Protein AF-A0A9X8GN08-F1 (afdb_monomer_lite)

Sequence (88 aa):
MTYYFSATGNGKYVAERIAGALGDEARSIQGCDGHLSRPDVIGFVTPIYAWGLPEIVKWFFSALVAEQPGYAFFVVTYGTNPGSRASR

Structure (mmCIF, N/CA/C/O backbone):
data_AF-A0A9X8GN08-F1
#
_entry.id   AF-A0A9X8GN08-F1
#
loop_
_atom_site.group_PDB
_atom_site.id
_atom_site.type_symbol
_atom_site.label_atom_id
_atom_site.label_alt_id
_atom_site.label_comp_id
_atom_site.label_asym_id
_atom_site.label_entity_id
_atom_site.label_seq_id
_atom_site.pdbx_PDB_ins_code
_atom_site.Cartn_x
_atom_site.Cartn_y
_atom_site.Cartn_z
_atom_site.occupancy
_atom_site.B_iso_or_equiv
_atom_site.auth_seq_id
_atom_site.auth_comp_id
_atom_site.auth_asym_id
_atom_site.auth_atom_id
_atom_site.pdbx_PDB_model_num
ATOM 1 N N . MET A 1 1 ? -10.386 0.125 5.422 1.00 88.75 1 MET A N 1
ATOM 2 C CA . MET A 1 1 ? -10.120 0.653 4.055 1.00 88.75 1 MET A CA 1
ATOM 3 C C . MET A 1 1 ? -8.765 0.165 3.555 1.00 88.75 1 MET A C 1
ATOM 5 O O . MET A 1 1 ? -7.794 0.249 4.303 1.00 88.75 1 MET A O 1
ATOM 9 N N . THR A 1 2 ? -8.669 -0.297 2.303 1.00 92.69 2 THR A N 1
ATOM 10 C CA . THR A 1 2 ? -7.396 -0.764 1.716 1.00 92.69 2 THR A CA 1
ATOM 11 C C . THR A 1 2 ? -6.921 0.171 0.604 1.00 92.69 2 THR A C 1
ATOM 13 O O . THR A 1 2 ? -7.606 0.362 -0.395 1.00 92.69 2 THR A O 1
ATOM 16 N N . TYR A 1 3 ? -5.726 0.731 0.746 1.00 93.38 3 TYR A N 1
ATOM 17 C CA . TYR A 1 3 ? -5.082 1.580 -0.250 1.00 93.38 3 TYR A CA 1
ATOM 18 C C . TYR A 1 3 ? -4.103 0.775 -1.093 1.00 93.38 3 TYR A C 1
ATOM 20 O O . TYR A 1 3 ? -3.442 -0.132 -0.586 1.00 93.38 3 TYR A O 1
ATOM 28 N N . TYR A 1 4 ? -3.977 1.090 -2.378 1.00 94.12 4 TYR A N 1
ATOM 29 C CA . TYR A 1 4 ? -3.055 0.362 -3.241 1.00 94.12 4 TYR A CA 1
ATOM 30 C C . TYR A 1 4 ? -2.358 1.218 -4.288 1.00 94.12 4 TYR A C 1
ATOM 32 O O . TYR A 1 4 ? -2.890 2.209 -4.778 1.00 94.12 4 TYR A O 1
ATOM 40 N N . PHE A 1 5 ? -1.177 0.764 -4.691 1.00 93.75 5 PHE A N 1
ATOM 41 C CA . PHE A 1 5 ? -0.548 1.159 -5.944 1.00 93.75 5 PHE A CA 1
ATOM 42 C C . PHE A 1 5 ? -0.447 -0.055 -6.862 1.00 93.7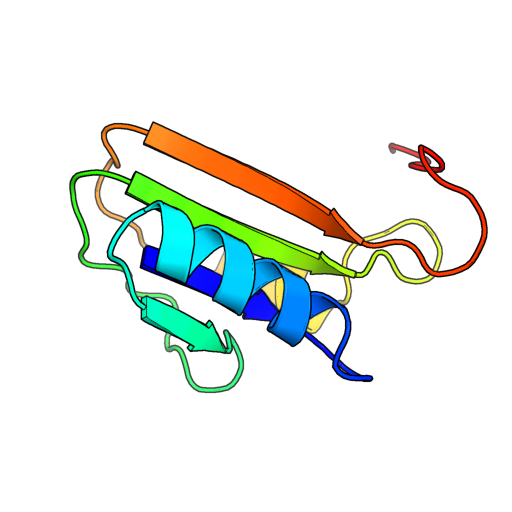5 5 PHE A C 1
ATOM 44 O O . PHE A 1 5 ? -0.103 -1.154 -6.422 1.00 93.75 5 PHE A O 1
ATOM 51 N N . SER A 1 6 ? -0.737 0.120 -8.151 1.00 90.94 6 SER A N 1
ATOM 52 C CA . SER A 1 6 ? -0.593 -0.958 -9.124 1.00 90.94 6 SER A CA 1
ATOM 53 C C . SER A 1 6 ? -0.278 -0.424 -10.512 1.00 90.94 6 SER A C 1
ATOM 55 O O . SER A 1 6 ? -1.067 0.336 -11.058 1.00 90.94 6 SER A O 1
ATOM 57 N N . ALA A 1 7 ? 0.838 -0.860 -11.106 1.00 86.00 7 ALA A N 1
ATOM 58 C CA . ALA A 1 7 ? 1.134 -0.528 -12.501 1.00 86.00 7 ALA A CA 1
ATOM 59 C C . ALA A 1 7 ? 0.451 -1.485 -13.491 1.00 86.00 7 ALA A C 1
ATOM 61 O O . ALA A 1 7 ? -0.033 -1.051 -14.527 1.00 86.00 7 ALA A O 1
ATOM 62 N N . THR A 1 8 ? 0.401 -2.786 -13.177 1.00 87.00 8 THR A N 1
ATOM 63 C CA . THR A 1 8 ? -0.093 -3.841 -14.089 1.00 87.00 8 THR A CA 1
ATOM 64 C C . THR A 1 8 ? -1.347 -4.566 -13.591 1.00 87.00 8 THR A C 1
ATOM 66 O O . THR A 1 8 ? -1.768 -5.547 -14.191 1.00 87.00 8 THR A O 1
ATOM 69 N N . GLY A 1 9 ? -1.952 -4.119 -12.486 1.00 88.75 9 GLY A N 1
ATOM 70 C CA . GLY A 1 9 ? -3.221 -4.650 -11.969 1.00 88.75 9 GLY A CA 1
ATOM 71 C C . GLY A 1 9 ? -3.107 -5.679 -10.838 1.00 88.75 9 GLY A C 1
ATOM 72 O O . GLY A 1 9 ? -4.068 -5.850 -10.094 1.00 88.75 9 GLY A O 1
ATOM 73 N N . ASN A 1 10 ? -1.943 -6.301 -10.613 1.00 89.44 10 ASN A N 1
ATOM 74 C CA . ASN A 1 10 ? -1.777 -7.310 -9.549 1.00 89.44 10 ASN A CA 1
ATOM 75 C C . ASN A 1 10 ? -2.079 -6.755 -8.145 1.00 89.44 10 ASN A C 1
ATOM 77 O O . ASN A 1 10 ? -2.830 -7.347 -7.374 1.00 89.44 10 ASN A O 1
ATOM 81 N N . GLY A 1 11 ? -1.510 -5.590 -7.822 1.00 90.75 11 GLY A N 1
ATOM 82 C CA . GLY A 1 11 ? -1.756 -4.903 -6.549 1.00 90.75 11 GLY A CA 1
ATOM 83 C C . GLY A 1 11 ? -3.220 -4.492 -6.370 1.00 90.75 11 GLY A C 1
ATOM 84 O O . GLY A 1 11 ? -3.759 -4.640 -5.277 1.00 90.75 11 GLY A O 1
ATOM 85 N N . LYS A 1 12 ? -3.882 -4.059 -7.455 1.00 94.19 12 LYS A N 1
ATOM 86 C CA . LYS A 1 12 ? -5.316 -3.742 -7.453 1.00 94.19 12 LYS A CA 1
ATOM 87 C C . LYS A 1 12 ? -6.149 -4.980 -7.120 1.00 94.19 12 LYS A C 1
ATOM 89 O O . LYS A 1 12 ? -6.953 -4.931 -6.198 1.00 94.19 12 LYS A O 1
ATOM 94 N N . TYR A 1 13 ? -5.888 -6.094 -7.804 1.00 94.19 13 TYR A N 1
ATOM 95 C CA . TYR A 1 13 ? -6.581 -7.358 -7.564 1.00 94.19 13 TYR A CA 1
ATOM 96 C C . TYR A 1 13 ? -6.454 -7.809 -6.103 1.00 94.19 13 TYR A C 1
ATOM 98 O O . TYR A 1 13 ? -7.450 -8.112 -5.452 1.00 94.19 13 TYR A O 1
ATOM 106 N N . VAL A 1 14 ? -5.238 -7.798 -5.547 1.00 94.81 14 VAL A N 1
ATOM 107 C CA . VAL A 1 14 ? -5.010 -8.166 -4.139 1.00 94.81 14 VAL A CA 1
ATOM 108 C C . VAL A 1 14 ? -5.771 -7.237 -3.188 1.00 94.81 14 VAL A C 1
ATOM 110 O O . VAL A 1 14 ? -6.422 -7.717 -2.260 1.00 94.81 14 VAL A O 1
ATOM 113 N N . ALA A 1 15 ? -5.734 -5.925 -3.428 1.00 95.06 15 ALA A N 1
ATOM 114 C CA . ALA A 1 15 ? -6.427 -4.948 -2.595 1.00 95.06 15 ALA A CA 1
ATOM 115 C C . ALA A 1 15 ? -7.948 -5.129 -2.608 1.00 95.06 15 ALA A C 1
ATOM 117 O O . ALA A 1 15 ? -8.567 -5.100 -1.548 1.00 95.06 15 ALA A O 1
ATOM 118 N N . GLU A 1 16 ? -8.546 -5.373 -3.775 1.00 95.75 16 GLU A N 1
ATOM 119 C CA . GLU A 1 16 ? -9.986 -5.626 -3.916 1.00 95.75 16 GLU A CA 1
ATOM 120 C C . GLU A 1 16 ? -10.415 -6.905 -3.187 1.00 95.75 16 GLU A C 1
ATOM 122 O O . GLU A 1 16 ? -11.461 -6.933 -2.540 1.00 95.75 16 GLU A O 1
ATOM 127 N N . ARG A 1 17 ? -9.589 -7.958 -3.224 1.00 96.69 17 ARG A N 1
ATOM 128 C CA . ARG A 1 17 ? -9.862 -9.211 -2.502 1.00 96.69 17 ARG A CA 1
ATOM 129 C C . ARG A 1 17 ? -9.814 -9.023 -0.986 1.00 96.69 17 ARG A C 1
ATOM 131 O O . ARG A 1 17 ? -10.688 -9.545 -0.297 1.00 96.69 17 ARG A O 1
ATOM 138 N N . ILE A 1 18 ? -8.823 -8.287 -0.480 1.00 94.44 18 ILE A N 1
ATOM 139 C CA . ILE A 1 18 ? -8.694 -7.990 0.954 1.00 94.44 18 ILE A CA 1
ATOM 140 C C . ILE A 1 18 ? -9.839 -7.089 1.413 1.00 94.44 18 ILE A C 1
ATOM 142 O O . ILE A 1 18 ? -10.507 -7.409 2.390 1.00 94.44 18 ILE A O 1
ATOM 146 N N . ALA A 1 19 ? -10.105 -6.004 0.685 1.00 93.31 19 ALA A N 1
ATOM 147 C CA . ALA A 1 19 ? -11.196 -5.090 0.990 1.00 93.31 19 ALA A CA 1
ATOM 148 C C . ALA A 1 19 ? -12.545 -5.825 1.017 1.00 93.31 19 ALA A C 1
ATOM 150 O O . ALA A 1 19 ? -13.269 -5.728 2.001 1.00 93.31 19 ALA A O 1
ATOM 151 N N . GLY A 1 20 ? -12.827 -6.671 0.021 1.00 94.88 20 GLY A N 1
ATOM 152 C CA . GLY A 1 20 ? -14.043 -7.487 0.000 1.00 94.88 20 GLY A CA 1
ATOM 153 C C . GLY A 1 20 ? -14.161 -8.460 1.180 1.00 94.88 20 GLY A C 1
ATOM 154 O O . GLY A 1 20 ? -15.259 -8.664 1.685 1.00 94.88 20 GLY A O 1
ATOM 155 N N . ALA A 1 21 ? -13.050 -9.032 1.657 1.00 94.31 21 ALA A N 1
ATOM 156 C CA . ALA A 1 21 ? -13.049 -9.895 2.843 1.00 94.31 21 ALA A CA 1
ATOM 157 C C . ALA A 1 21 ? -13.261 -9.118 4.156 1.00 94.31 21 ALA A C 1
ATOM 159 O O . ALA A 1 21 ? -13.805 -9.671 5.108 1.00 94.31 21 ALA A O 1
ATOM 160 N N . LEU A 1 22 ? -12.844 -7.851 4.202 1.00 90.69 22 LEU A N 1
ATOM 161 C CA . LEU A 1 22 ? -13.008 -6.957 5.352 1.00 90.69 22 LEU A CA 1
ATOM 162 C C . LEU A 1 22 ? -14.331 -6.167 5.325 1.00 90.69 22 LEU A C 1
ATOM 164 O O . LEU A 1 22 ? -14.608 -5.431 6.265 1.00 90.69 22 LEU A O 1
ATOM 168 N N . GLY A 1 23 ? -15.146 -6.303 4.271 1.00 90.69 23 GLY A N 1
ATOM 169 C CA . GLY A 1 23 ? -16.350 -5.480 4.086 1.00 90.69 23 GLY A CA 1
ATOM 170 C C . GLY A 1 23 ? -16.036 -4.007 3.795 1.00 90.69 23 GLY A C 1
ATOM 171 O O . GLY A 1 23 ? -16.821 -3.123 4.121 1.00 90.69 23 GLY A O 1
ATOM 172 N N . ASP A 1 24 ? -14.873 -3.749 3.205 1.00 89.81 24 ASP A N 1
ATOM 173 C CA . ASP A 1 24 ? -14.282 -2.437 2.968 1.00 89.81 24 ASP A CA 1
ATOM 174 C C . ASP A 1 24 ? -14.162 -2.117 1.468 1.00 89.81 24 ASP A C 1
ATOM 176 O O . ASP A 1 24 ? -14.366 -2.960 0.594 1.00 89.81 24 ASP A O 1
ATOM 180 N N . GLU A 1 25 ? -13.742 -0.887 1.165 1.00 90.69 25 GLU A N 1
ATOM 181 C CA . GLU A 1 25 ? -13.374 -0.462 -0.187 1.00 90.69 25 GLU A CA 1
ATOM 182 C C . GLU A 1 25 ? -11.856 -0.524 -0.428 1.00 90.69 25 GLU A C 1
ATOM 184 O O . GLU A 1 25 ? -11.037 -0.349 0.486 1.00 90.69 25 GLU A O 1
ATOM 189 N N . ALA A 1 26 ? -11.488 -0.739 -1.694 1.00 92.81 26 ALA A N 1
ATOM 190 C CA . ALA A 1 26 ? -10.125 -0.600 -2.187 1.00 92.81 26 ALA A CA 1
ATOM 191 C C . ALA A 1 26 ? -9.973 0.726 -2.949 1.00 92.81 26 ALA A C 1
ATOM 193 O O . ALA A 1 26 ? -10.735 1.000 -3.877 1.00 92.81 26 ALA A O 1
ATOM 194 N N . ARG A 1 27 ? -8.970 1.539 -2.604 1.00 92.25 27 ARG A N 1
ATOM 195 C CA . ARG A 1 27 ? -8.702 2.833 -3.255 1.00 92.25 27 ARG A CA 1
ATOM 196 C C . ARG A 1 27 ? -7.271 2.924 -3.762 1.00 92.25 27 ARG A C 1
ATOM 198 O O . ARG A 1 27 ? -6.333 2.545 -3.068 1.00 92.25 27 ARG A O 1
ATOM 205 N N . SER A 1 28 ? -7.100 3.451 -4.971 1.00 93.00 28 SER A N 1
ATOM 206 C CA . SER A 1 28 ? -5.762 3.751 -5.479 1.00 93.00 28 SER A CA 1
ATOM 207 C C . SER A 1 28 ? -5.156 4.910 -4.690 1.00 93.00 28 SER A C 1
ATOM 209 O O . SER A 1 28 ? -5.847 5.886 -4.402 1.00 93.00 28 SER A O 1
ATOM 211 N N . ILE A 1 29 ? -3.862 4.835 -4.380 1.00 92.12 29 ILE A N 1
ATOM 212 C CA . ILE A 1 29 ? -3.119 5.985 -3.845 1.00 92.12 29 ILE A CA 1
ATOM 213 C C . ILE A 1 29 ? -2.954 7.083 -4.905 1.00 92.12 29 ILE A C 1
ATOM 215 O O . ILE A 1 29 ? -2.726 8.242 -4.571 1.00 92.12 29 ILE A O 1
ATOM 219 N N . GLN A 1 30 ? -3.076 6.733 -6.192 1.00 87.69 30 GLN A N 1
ATOM 220 C CA . GLN A 1 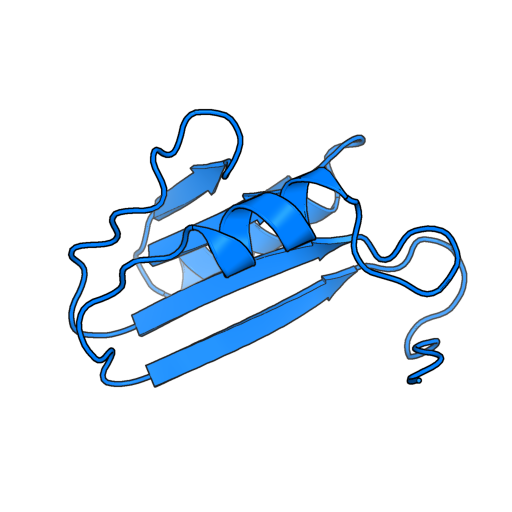30 ? -3.055 7.698 -7.289 1.00 87.69 30 GLN A CA 1
ATOM 221 C C . GLN A 1 30 ? -4.368 8.488 -7.252 1.00 87.69 30 GLN A C 1
ATOM 223 O O . GLN A 1 30 ? -5.410 7.971 -7.647 1.00 87.69 30 GLN A O 1
ATOM 228 N N . GLY A 1 31 ? -4.310 9.720 -6.745 1.00 80.31 31 GLY A N 1
ATOM 229 C CA . GLY A 1 31 ? -5.484 10.573 -6.518 1.00 80.31 31 GLY A CA 1
ATOM 230 C C . GLY A 1 31 ? -5.882 10.726 -5.048 1.00 80.31 31 GLY A C 1
ATOM 231 O O . GLY A 1 31 ? -6.903 11.344 -4.767 1.00 8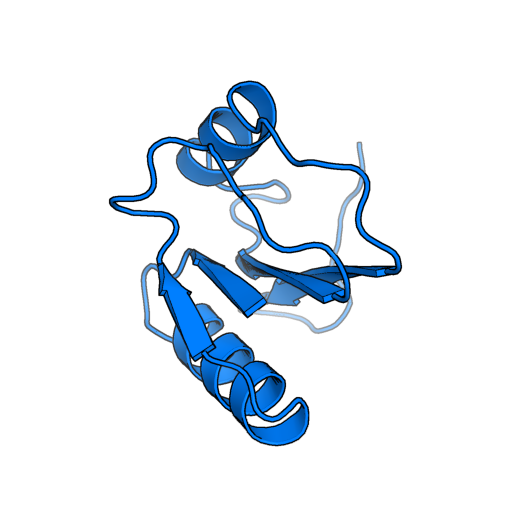0.31 31 GLY A O 1
ATOM 232 N N . CYS A 1 32 ? -5.091 10.188 -4.118 1.00 83.38 32 CYS A N 1
ATOM 233 C CA . CYS A 1 32 ? -5.251 10.436 -2.692 1.00 83.38 32 CYS A CA 1
ATOM 234 C C . CYS A 1 32 ? -4.273 11.537 -2.247 1.00 83.38 32 CYS A C 1
ATOM 236 O O . CYS A 1 32 ? -3.105 11.520 -2.629 1.00 83.38 32 CYS A O 1
ATOM 238 N N . ASP A 1 33 ? -4.748 12.489 -1.449 1.00 80.88 33 ASP A N 1
ATOM 239 C CA . ASP A 1 33 ? -3.985 13.633 -0.926 1.00 80.88 33 ASP A CA 1
ATOM 240 C C . ASP A 1 33 ? -3.205 13.307 0.364 1.00 80.88 33 ASP A C 1
ATOM 242 O O . ASP A 1 33 ? -2.684 14.201 1.030 1.00 80.88 33 ASP A O 1
ATOM 246 N N . GLY A 1 34 ? -3.134 12.023 0.729 1.00 76.94 34 GLY A N 1
ATOM 247 C CA . GLY A 1 34 ? -2.421 11.541 1.909 1.00 76.94 34 GLY A CA 1
ATOM 248 C C . GLY A 1 34 ? -3.189 11.691 3.222 1.00 76.94 34 GLY A C 1
ATOM 249 O O . GLY A 1 34 ? -2.681 11.233 4.241 1.00 76.94 34 GLY A O 1
ATOM 250 N N . HIS A 1 35 ? -4.399 12.259 3.225 1.00 81.81 35 HIS A N 1
ATOM 251 C CA . HIS A 1 35 ? -5.212 12.397 4.434 1.00 81.81 35 HIS A CA 1
ATOM 252 C C . HIS A 1 35 ? -6.188 11.228 4.566 1.00 81.81 35 HIS A C 1
ATOM 254 O O . HIS A 1 35 ? -7.133 11.083 3.789 1.00 81.81 35 HIS A O 1
ATOM 260 N N . LEU A 1 36 ? -5.955 10.366 5.558 1.00 81.81 36 LEU A N 1
ATOM 261 C CA . LEU A 1 36 ? -6.740 9.149 5.759 1.00 81.81 36 LEU A CA 1
ATOM 262 C C . LEU A 1 36 ? -7.515 9.221 7.082 1.00 81.81 36 LEU A C 1
ATOM 264 O O . LEU A 1 36 ? -6.949 9.054 8.158 1.00 81.81 36 LEU A O 1
ATOM 268 N N . SER A 1 37 ? -8.829 9.437 6.991 1.00 66.00 37 SER A N 1
ATOM 269 C CA . SER A 1 37 ? -9.728 9.693 8.135 1.00 66.00 37 SER A CA 1
ATOM 270 C C . SER A 1 37 ? -10.480 8.443 8.637 1.00 66.00 37 SER A C 1
ATOM 272 O O . SER A 1 37 ? -11.660 8.521 8.971 1.00 66.00 37 SER A O 1
ATOM 274 N N . ARG A 1 38 ? -9.873 7.247 8.601 1.00 68.38 38 ARG A N 1
ATOM 275 C CA . ARG A 1 38 ? -10.561 5.982 8.960 1.00 68.38 38 ARG A CA 1
ATOM 276 C C . ARG A 1 38 ? -9.990 5.393 10.265 1.00 68.38 38 ARG A C 1
ATOM 278 O O . ARG A 1 38 ? -8.794 5.108 10.263 1.00 68.38 38 ARG A O 1
ATOM 285 N N . PRO A 1 39 ? -10.802 5.126 11.313 1.00 63.38 39 PRO A N 1
ATOM 286 C CA . PRO A 1 39 ? -10.262 4.789 12.638 1.00 63.38 39 PRO A CA 1
ATOM 287 C C . PRO A 1 39 ? -9.920 3.306 12.861 1.00 63.38 39 PRO A C 1
ATOM 289 O O . PRO A 1 39 ? -9.050 3.002 13.670 1.00 63.38 39 PRO A O 1
ATOM 292 N N . ASP A 1 40 ? -10.571 2.363 12.172 1.00 78.62 40 ASP A N 1
ATOM 293 C CA . ASP A 1 40 ? -10.553 0.969 12.652 1.00 78.62 40 ASP A CA 1
ATOM 294 C C . ASP A 1 40 ? -9.422 0.133 12.034 1.00 78.62 40 ASP A C 1
ATOM 296 O O . ASP A 1 40 ? -8.547 -0.371 12.740 1.00 78.62 40 ASP A O 1
ATOM 300 N N . VAL A 1 41 ? -9.417 -0.004 10.702 1.00 86.88 41 VAL A N 1
ATOM 301 C CA . VAL A 1 41 ? -8.446 -0.828 9.966 1.00 86.88 41 VAL A CA 1
ATOM 302 C C . VAL A 1 41 ? -7.963 -0.118 8.704 1.00 86.88 41 VAL A C 1
ATOM 304 O O . VAL A 1 41 ? -8.761 0.265 7.835 1.00 86.88 41 VAL A O 1
ATOM 307 N N . ILE A 1 42 ? -6.640 -0.009 8.566 1.00 90.31 42 ILE A N 1
ATOM 308 C CA . ILE A 1 42 ? -5.985 0.551 7.385 1.00 90.31 42 ILE A CA 1
ATOM 309 C C . ILE A 1 42 ? -5.026 -0.446 6.735 1.00 90.31 42 ILE A C 1
ATOM 311 O O . ILE A 1 42 ? -4.162 -1.039 7.376 1.00 90.31 42 ILE A O 1
ATOM 315 N N . GLY A 1 43 ? -5.193 -0.644 5.433 1.00 92.12 43 GLY A N 1
ATOM 316 C CA . GLY A 1 43 ? -4.374 -1.553 4.643 1.00 92.12 43 GLY A CA 1
ATOM 317 C C . GLY A 1 43 ? -3.625 -0.835 3.543 1.00 92.12 43 GLY A C 1
ATOM 318 O O . GLY A 1 43 ? -4.177 0.071 2.927 1.00 92.12 43 GLY A O 1
ATOM 319 N N . PHE A 1 44 ? -2.417 -1.287 3.228 1.00 93.56 44 PHE A N 1
ATOM 320 C CA . PHE A 1 44 ? -1.678 -0.823 2.057 1.00 93.56 44 PHE A CA 1
ATOM 321 C C . PHE A 1 44 ? -1.169 -2.006 1.234 1.00 93.56 44 PHE A C 1
ATOM 323 O O . PHE A 1 44 ? -0.585 -2.942 1.781 1.00 93.56 44 PHE A O 1
ATOM 330 N N . VAL A 1 45 ? -1.351 -1.947 -0.085 1.00 94.75 45 VAL A N 1
ATOM 331 C CA . VAL A 1 45 ? -0.891 -2.960 -1.043 1.00 94.75 45 VAL A CA 1
ATOM 332 C C . VAL A 1 45 ? -0.017 -2.309 -2.106 1.00 94.75 45 VAL A C 1
ATOM 334 O O . VAL A 1 45 ? -0.444 -1.390 -2.802 1.00 94.75 45 VAL A O 1
ATOM 337 N N . THR A 1 46 ? 1.214 -2.782 -2.273 1.00 92.88 46 THR A N 1
ATOM 338 C CA . THR A 1 46 ? 2.139 -2.187 -3.247 1.00 92.88 46 THR A CA 1
ATOM 339 C C . THR A 1 46 ? 3.067 -3.217 -3.888 1.00 92.88 46 THR A C 1
ATOM 341 O O . THR A 1 46 ? 3.474 -4.177 -3.230 1.00 92.88 46 THR A O 1
ATOM 344 N N . PRO A 1 47 ? 3.432 -3.068 -5.172 1.00 89.06 47 PRO A N 1
ATOM 345 C CA . PRO A 1 47 ? 4.509 -3.852 -5.743 1.00 89.06 47 PRO A CA 1
ATOM 346 C C . PRO A 1 47 ? 5.856 -3.498 -5.109 1.00 89.06 47 PRO A C 1
ATOM 348 O O . PRO A 1 47 ? 6.082 -2.375 -4.665 1.00 89.06 47 PRO A O 1
ATOM 351 N N . ILE A 1 48 ? 6.783 -4.452 -5.134 1.00 84.94 48 ILE A N 1
ATOM 352 C CA . ILE A 1 48 ? 8.211 -4.160 -5.000 1.00 84.94 48 ILE A CA 1
ATOM 353 C C . ILE A 1 48 ? 8.807 -4.018 -6.396 1.00 84.94 48 ILE A C 1
ATOM 355 O O . ILE A 1 48 ? 8.694 -4.931 -7.217 1.00 84.94 48 ILE A O 1
ATOM 359 N N . TYR A 1 49 ? 9.480 -2.895 -6.640 1.00 76.81 49 TYR A N 1
ATOM 360 C CA . TYR A 1 49 ? 10.259 -2.636 -7.848 1.00 76.81 49 TYR A CA 1
ATOM 361 C C . TYR A 1 49 ? 11.717 -2.420 -7.493 1.00 76.81 49 TYR A C 1
ATOM 363 O O . TYR A 1 49 ? 12.024 -1.678 -6.567 1.00 76.81 49 TYR A O 1
ATOM 371 N N . ALA A 1 50 ? 12.610 -3.082 -8.235 1.00 76.19 50 ALA A N 1
ATOM 372 C CA . ALA A 1 50 ? 14.055 -2.986 -8.032 1.00 76.19 50 ALA A CA 1
ATOM 373 C C . ALA A 1 50 ? 14.457 -3.099 -6.545 1.00 76.19 50 ALA A C 1
ATOM 375 O O . ALA A 1 50 ? 15.238 -2.297 -6.045 1.00 76.19 50 ALA A O 1
ATOM 376 N N . TRP A 1 51 ? 13.889 -4.087 -5.838 1.00 76.25 51 TRP A N 1
ATOM 377 C CA . TRP A 1 51 ? 14.140 -4.356 -4.412 1.00 76.25 51 TRP A CA 1
ATOM 378 C C . TRP A 1 51 ? 13.640 -3.295 -3.423 1.00 76.25 51 TRP A C 1
ATOM 380 O O . TRP A 1 51 ? 13.907 -3.402 -2.232 1.00 76.25 51 TRP A O 1
ATOM 390 N N . GLY A 1 52 ? 12.873 -2.307 -3.878 1.00 83.50 52 GLY A N 1
ATOM 391 C CA . GLY A 1 52 ? 12.322 -1.259 -3.031 1.00 83.50 52 GLY A CA 1
ATOM 392 C C . GLY A 1 52 ? 10.861 -0.948 -3.326 1.00 83.50 52 GLY A C 1
ATOM 393 O O . GLY A 1 52 ? 10.212 -1.553 -4.183 1.00 83.50 52 GLY A O 1
ATOM 394 N N . LEU A 1 53 ? 10.339 0.027 -2.586 1.00 87.62 53 LEU A N 1
ATOM 395 C CA . LEU A 1 53 ? 9.051 0.624 -2.908 1.00 87.62 53 LEU A CA 1
ATOM 396 C C . LEU A 1 53 ? 9.184 1.500 -4.161 1.00 87.62 53 LEU A C 1
ATOM 398 O O . LEU A 1 53 ? 10.195 2.191 -4.309 1.00 87.62 53 LEU A O 1
ATOM 402 N N . PRO A 1 54 ? 8.168 1.521 -5.037 1.00 88.81 54 PRO A N 1
ATOM 403 C CA . PRO A 1 54 ? 8.066 2.521 -6.089 1.00 88.81 54 PRO A CA 1
ATOM 404 C C . PRO A 1 54 ? 8.144 3.927 -5.488 1.00 88.81 54 PRO A C 1
ATOM 406 O O . PRO A 1 54 ? 7.570 4.168 -4.426 1.00 88.81 54 PRO A O 1
ATOM 409 N N . GLU A 1 55 ? 8.800 4.864 -6.175 1.00 89.75 55 GLU A N 1
ATOM 410 C CA . GLU A 1 55 ? 8.961 6.236 -5.670 1.00 89.75 55 GLU A CA 1
ATOM 411 C C . GLU A 1 55 ? 7.620 6.859 -5.276 1.00 89.75 55 GLU A C 1
ATOM 413 O O . GLU A 1 55 ? 7.482 7.329 -4.155 1.00 89.75 55 GLU A O 1
ATOM 418 N N . ILE A 1 56 ? 6.590 6.760 -6.123 1.00 89.44 56 ILE A N 1
ATOM 419 C CA . ILE A 1 56 ? 5.239 7.270 -5.824 1.00 89.44 56 ILE A CA 1
ATOM 420 C C . ILE A 1 56 ? 4.678 6.778 -4.480 1.00 89.44 56 ILE A C 1
ATOM 422 O O . ILE A 1 56 ? 3.995 7.519 -3.781 1.00 89.44 56 ILE A O 1
ATOM 426 N N . VAL A 1 57 ? 5.002 5.546 -4.089 1.00 91.19 57 VAL A N 1
ATOM 427 C CA . VAL A 1 57 ? 4.562 4.957 -2.822 1.00 91.19 57 VAL A CA 1
ATOM 428 C C . VAL A 1 57 ? 5.369 5.525 -1.658 1.00 91.19 57 VAL A C 1
ATOM 430 O O . VAL A 1 57 ? 4.798 5.801 -0.608 1.00 91.19 57 VAL A O 1
ATOM 433 N N . LYS A 1 58 ? 6.678 5.746 -1.837 1.00 90.94 58 LYS A N 1
ATOM 434 C CA . LYS A 1 58 ? 7.512 6.423 -0.832 1.00 90.94 58 LYS A CA 1
ATOM 435 C C . LYS A 1 58 ? 7.021 7.848 -0.583 1.00 90.94 58 LYS A C 1
ATOM 437 O O . LYS A 1 58 ? 6.802 8.205 0.567 1.00 90.94 58 LYS A O 1
ATOM 442 N N . TRP A 1 59 ? 6.780 8.612 -1.651 1.00 90.06 59 TRP A N 1
ATOM 443 C CA . TRP A 1 59 ? 6.233 9.970 -1.575 1.00 90.06 59 TRP A CA 1
ATOM 444 C C . TRP A 1 59 ? 4.895 10.000 -0.841 1.00 90.06 59 TRP A C 1
ATOM 446 O O . TRP A 1 59 ? 4.700 10.827 0.045 1.00 90.06 59 TRP A O 1
ATOM 456 N N . PHE A 1 60 ? 4.006 9.058 -1.160 1.00 90.94 60 PHE A N 1
ATOM 457 C CA . PHE A 1 60 ? 2.729 8.924 -0.471 1.00 90.94 60 PHE A CA 1
ATOM 458 C C . PHE A 1 60 ? 2.910 8.675 1.032 1.00 90.94 60 PHE A C 1
ATOM 460 O O . PHE A 1 60 ? 2.288 9.361 1.833 1.00 90.94 60 PHE A O 1
ATOM 467 N N . PHE A 1 61 ? 3.795 7.753 1.431 1.00 89.12 61 PHE A N 1
ATOM 468 C CA . PHE A 1 61 ? 4.068 7.501 2.850 1.00 89.12 61 PHE A CA 1
ATOM 469 C C . PHE A 1 61 ? 4.709 8.691 3.566 1.00 89.12 61 PHE A C 1
ATOM 471 O O . PHE A 1 61 ? 4.412 8.915 4.734 1.00 89.12 61 PHE A O 1
ATOM 478 N N . SER A 1 62 ? 5.557 9.470 2.892 1.00 88.69 62 SER A N 1
ATOM 479 C CA . SER A 1 62 ? 6.142 10.687 3.469 1.00 88.69 62 SER A CA 1
ATOM 480 C C . SER A 1 62 ? 5.118 11.805 3.684 1.00 88.69 62 SER A C 1
ATOM 482 O O . SER A 1 62 ? 5.291 12.605 4.598 1.00 88.69 62 SER A O 1
ATOM 484 N N . ALA A 1 63 ? 4.068 11.865 2.862 1.00 87.31 63 ALA A N 1
ATOM 485 C CA . ALA A 1 63 ? 2.975 12.833 2.981 1.00 87.31 63 ALA A CA 1
ATOM 486 C C . ALA A 1 63 ? 1.781 12.309 3.803 1.00 87.31 63 ALA A C 1
ATOM 488 O O . ALA A 1 63 ? 0.789 13.016 3.965 1.00 87.31 63 ALA A O 1
ATOM 489 N N . LEU A 1 64 ? 1.853 11.065 4.282 1.00 87.31 64 LEU A N 1
ATOM 490 C CA . LEU A 1 64 ? 0.738 10.378 4.914 1.00 87.31 64 LEU A CA 1
ATOM 491 C C . LEU A 1 64 ? 0.400 11.005 6.267 1.00 87.31 64 LEU A C 1
ATOM 493 O O . LEU A 1 64 ? 1.187 10.942 7.211 1.00 87.31 64 LEU A O 1
ATOM 497 N N . VAL A 1 65 ? -0.818 11.523 6.376 1.00 84.94 65 VAL A N 1
ATOM 498 C CA . VAL A 1 65 ? -1.428 11.953 7.629 1.00 84.94 65 VAL A CA 1
ATOM 499 C C . VAL A 1 65 ? -2.601 11.021 7.901 1.00 84.94 65 VAL A C 1
ATOM 501 O O . VAL A 1 65 ? -3.642 11.082 7.246 1.00 84.94 65 VAL A O 1
ATOM 504 N N . ALA A 1 66 ? -2.412 10.120 8.860 1.00 78.50 66 ALA A N 1
ATOM 505 C CA . ALA A 1 66 ? -3.440 9.193 9.304 1.00 78.50 66 ALA A CA 1
ATOM 506 C C . ALA A 1 66 ? -3.719 9.414 10.791 1.00 78.50 66 ALA A C 1
ATOM 508 O O . ALA A 1 66 ? -2.789 9.520 11.595 1.00 78.50 66 ALA A O 1
ATOM 509 N N . GLU A 1 67 ? -4.998 9.455 11.156 1.00 78.44 67 GLU A N 1
ATOM 510 C CA . GLU A 1 67 ? -5.396 9.268 12.553 1.00 78.44 67 GLU A CA 1
ATOM 511 C C . GLU A 1 67 ? -4.944 7.875 13.013 1.00 78.44 67 GLU A C 1
ATOM 513 O O . GLU A 1 67 ? -4.877 6.962 12.189 1.00 78.44 67 GLU A O 1
ATOM 518 N N . GLN A 1 68 ? -4.585 7.708 14.295 1.00 76.81 68 GLN A N 1
ATOM 519 C CA . GLN A 1 68 ? -4.087 6.425 14.810 1.00 76.81 68 GLN A CA 1
ATOM 520 C C . GLN A 1 68 ? -5.105 5.311 14.525 1.00 76.81 68 GLN A C 1
ATOM 522 O O . GLN A 1 68 ? -6.167 5.299 15.151 1.00 76.81 68 GLN A O 1
ATOM 527 N N . PRO A 1 69 ? -4.797 4.375 13.608 1.00 80.88 69 PRO A N 1
ATOM 528 C CA . PRO A 1 69 ? -5.715 3.297 13.306 1.00 80.88 69 PRO A CA 1
ATOM 529 C C . PRO A 1 69 ? -5.656 2.258 14.428 1.00 80.88 69 PRO A C 1
ATOM 531 O O . PRO A 1 69 ? -4.583 1.988 14.974 1.00 80.88 69 PRO A O 1
ATOM 534 N N . GLY A 1 70 ? -6.780 1.607 14.723 1.00 84.19 70 GLY A N 1
ATOM 535 C CA . GLY A 1 70 ? -6.814 0.456 15.630 1.00 84.19 70 GLY A CA 1
ATOM 536 C C . GLY A 1 70 ? -5.942 -0.707 15.137 1.00 84.19 70 GLY A C 1
ATOM 537 O O . GLY A 1 70 ? -5.326 -1.412 15.937 1.00 84.19 70 GLY A O 1
ATOM 538 N N . TYR A 1 71 ? -5.839 -0.883 13.816 1.00 88.25 71 TYR A N 1
ATOM 539 C CA . TYR A 1 71 ? -4.951 -1.854 13.183 1.00 88.25 71 TYR A CA 1
ATOM 540 C C . TYR A 1 71 ? -4.463 -1.384 11.807 1.00 88.25 71 TYR A C 1
ATOM 542 O O . TYR A 1 71 ? -5.229 -0.843 11.006 1.00 88.25 71 TYR A O 1
ATOM 550 N N . ALA A 1 72 ? -3.190 -1.647 11.502 1.00 89.38 72 ALA A N 1
ATOM 551 C CA . ALA A 1 72 ? -2.593 -1.367 10.201 1.00 89.38 72 ALA A CA 1
ATOM 552 C C . ALA A 1 72 ? -1.883 -2.602 9.630 1.00 89.38 72 ALA A C 1
ATOM 554 O O . ALA A 1 72 ? -1.167 -3.299 10.350 1.00 89.38 72 ALA A O 1
ATOM 555 N N . PHE A 1 73 ? -2.028 -2.844 8.325 1.00 91.19 73 PHE A N 1
ATOM 556 C CA . PHE A 1 73 ? -1.313 -3.913 7.624 1.00 91.19 73 PHE A CA 1
ATOM 557 C C . PHE A 1 73 ? -0.675 -3.445 6.311 1.00 91.19 73 PHE A C 1
ATOM 559 O O . PHE A 1 73 ? -1.146 -2.521 5.645 1.00 91.19 73 PHE A O 1
ATOM 566 N N . PHE A 1 74 ? 0.406 -4.124 5.918 1.00 91.44 74 PHE A N 1
ATOM 567 C CA . PHE A 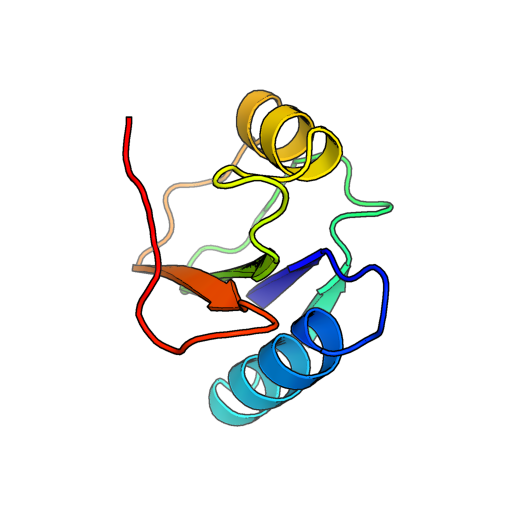1 74 ? 1.196 -3.799 4.732 1.00 91.44 74 PHE A CA 1
ATOM 568 C C . PHE A 1 74 ? 1.488 -5.053 3.902 1.00 91.44 74 PHE A C 1
ATOM 570 O O . PHE A 1 74 ? 2.230 -5.937 4.334 1.00 91.44 74 PHE A O 1
ATOM 577 N N . VAL A 1 75 ? 0.933 -5.121 2.693 1.00 91.88 75 VAL A N 1
ATOM 578 C CA . VAL A 1 75 ? 1.111 -6.232 1.752 1.00 91.88 75 VAL A CA 1
ATOM 579 C C . VAL A 1 75 ? 1.990 -5.785 0.595 1.00 91.88 75 VAL A C 1
ATOM 581 O O . VAL A 1 75 ? 1.766 -4.741 -0.019 1.00 91.88 75 VAL A O 1
ATOM 584 N N . VAL A 1 76 ? 2.971 -6.619 0.255 1.00 89.44 76 VAL A N 1
ATOM 585 C CA . VAL A 1 76 ? 3.764 -6.435 -0.958 1.00 89.44 76 VAL A CA 1
ATOM 586 C C . VAL A 1 76 ? 3.551 -7.552 -1.951 1.00 89.44 76 VAL A C 1
ATOM 588 O O . VAL A 1 76 ? 3.575 -8.729 -1.600 1.00 89.44 76 VAL A O 1
ATOM 591 N N . THR A 1 77 ? 3.395 -7.164 -3.211 1.00 85.44 77 THR A N 1
ATOM 592 C CA . THR A 1 77 ? 3.362 -8.097 -4.334 1.00 85.44 77 THR A CA 1
ATOM 593 C C . THR A 1 77 ? 4.703 -8.083 -5.051 1.00 85.44 77 THR A C 1
ATOM 595 O O . THR A 1 77 ? 5.292 -7.020 -5.254 1.00 85.44 77 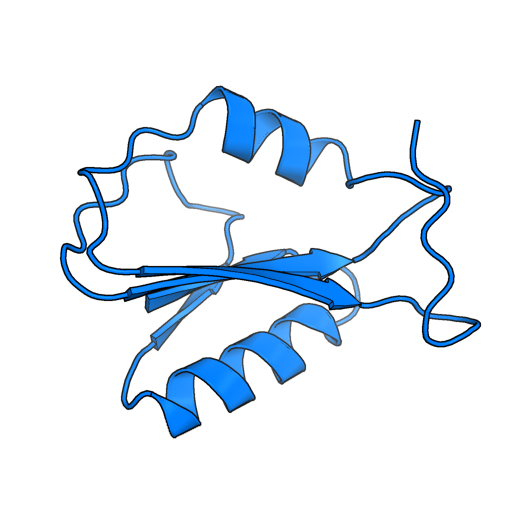THR A O 1
ATOM 598 N N . TYR A 1 78 ? 5.172 -9.247 -5.481 1.00 82.38 78 TYR A N 1
ATOM 599 C CA . TYR A 1 78 ? 6.407 -9.373 -6.242 1.00 82.38 78 TYR A CA 1
ATOM 600 C C . TYR A 1 78 ? 6.191 -10.304 -7.431 1.00 82.38 78 TYR A C 1
ATOM 602 O O . TYR A 1 78 ? 5.493 -11.307 -7.314 1.00 82.38 78 TYR A O 1
ATOM 610 N N . GLY A 1 79 ? 6.729 -9.915 -8.587 1.00 70.38 79 GLY A N 1
ATOM 611 C CA . GLY A 1 79 ? 6.389 -10.525 -9.873 1.00 70.38 79 GLY A CA 1
ATOM 612 C C . GLY A 1 79 ? 7.214 -11.750 -10.263 1.00 70.38 79 GLY A C 1
ATOM 613 O O . GLY A 1 79 ? 6.862 -12.389 -11.246 1.00 70.38 79 GLY A O 1
ATOM 614 N N . THR A 1 80 ? 8.298 -12.068 -9.546 1.00 67.44 80 THR A N 1
ATOM 615 C CA . THR A 1 80 ? 9.177 -13.201 -9.893 1.00 67.44 80 THR A CA 1
ATOM 616 C C . THR A 1 80 ? 9.126 -14.312 -8.842 1.00 67.44 80 THR A C 1
ATOM 618 O O . THR A 1 80 ? 8.549 -15.355 -9.118 1.00 67.44 80 THR A O 1
ATOM 621 N N . ASN A 1 81 ? 9.642 -14.091 -7.625 1.00 56.62 81 ASN A N 1
ATOM 622 C CA . ASN A 1 81 ? 9.708 -15.117 -6.570 1.00 56.62 81 ASN A CA 1
ATOM 623 C C . ASN A 1 81 ? 8.963 -14.716 -5.278 1.00 56.62 81 ASN A C 1
ATOM 625 O O . ASN A 1 81 ? 9.325 -13.712 -4.654 1.00 56.62 81 ASN A O 1
ATOM 629 N N . PRO A 1 82 ? 7.995 -15.512 -4.785 1.00 55.50 82 PRO A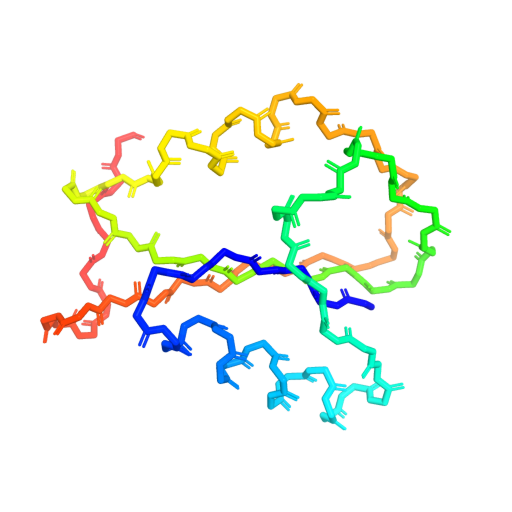 N 1
ATOM 630 C CA . PRO A 1 82 ? 7.376 -15.285 -3.477 1.00 55.50 82 PRO A CA 1
ATOM 631 C C . PRO A 1 82 ? 8.433 -15.122 -2.368 1.00 55.50 82 PRO A C 1
ATOM 633 O O . PRO A 1 82 ? 9.435 -15.829 -2.357 1.00 55.50 82 PRO A O 1
ATOM 636 N N . GLY A 1 83 ? 8.235 -14.177 -1.443 1.00 51.97 83 GLY A N 1
ATOM 637 C CA . GLY A 1 83 ? 9.126 -13.989 -0.285 1.00 51.97 83 GLY A CA 1
ATOM 638 C C . GLY A 1 83 ? 10.435 -13.229 -0.548 1.00 51.97 83 GLY A C 1
ATOM 639 O O . GLY A 1 83 ? 11.188 -12.981 0.389 1.00 51.97 83 GLY A O 1
ATOM 640 N N . SER A 1 84 ? 10.702 -12.793 -1.782 1.00 50.94 84 SER A N 1
ATOM 641 C CA . SER A 1 84 ? 11.930 -12.060 -2.126 1.00 50.94 84 SER A CA 1
ATOM 642 C C . SER A 1 84 ? 11.813 -10.567 -1.793 1.00 50.94 84 SER A C 1
ATOM 644 O O . SER A 1 84 ? 11.642 -9.724 -2.673 1.00 50.94 84 SER A O 1
ATOM 646 N N . ARG A 1 85 ? 11.892 -10.218 -0.506 1.00 46.38 85 ARG A N 1
ATOM 647 C CA . ARG A 1 85 ? 12.242 -8.855 -0.075 1.00 46.38 85 ARG A CA 1
ATOM 648 C C . ARG A 1 85 ? 13.741 -8.813 0.198 1.00 46.38 85 ARG A C 1
ATOM 650 O O . ARG A 1 85 ? 14.219 -9.565 1.037 1.00 46.38 85 ARG A O 1
ATOM 657 N N . ALA A 1 86 ? 14.458 -7.896 -0.445 1.00 41.75 86 ALA A N 1
ATOM 658 C CA . ALA A 1 86 ? 15.731 -7.424 0.085 1.00 41.75 86 ALA A CA 1
ATOM 659 C C . ALA A 1 86 ? 15.425 -6.164 0.898 1.00 41.75 86 ALA A C 1
ATOM 661 O O . ALA A 1 86 ? 15.053 -5.135 0.342 1.00 41.75 86 ALA A O 1
ATOM 662 N N . SER A 1 87 ? 15.490 -6.269 2.221 1.00 50.53 87 SER A N 1
ATOM 663 C CA . SER A 1 87 ? 15.511 -5.103 3.099 1.00 50.53 87 SER A CA 1
ATOM 664 C C . SER A 1 87 ? 16.879 -4.424 3.008 1.00 50.53 87 SER A C 1
ATOM 666 O O . SER A 1 87 ? 17.907 -5.105 3.049 1.00 50.53 87 SER A O 1
ATOM 668 N N . ARG A 1 88 ? 16.887 -3.095 2.945 1.00 35.69 88 ARG A N 1
ATOM 669 C CA . ARG A 1 88 ? 17.944 -2.267 3.526 1.00 35.69 88 ARG A CA 1
ATOM 670 C C . ARG A 1 88 ? 17.297 -1.311 4.507 1.00 35.69 88 ARG A C 1
ATOM 672 O O . ARG A 1 88 ? 16.194 -0.827 4.169 1.00 35.69 88 ARG A O 1
#

Secondary structure (DSSP, 8-state):
-EEE--SSSHHHHHHHHHHHHHT--EEESTT--SEE--SSEEEEEEE-BTTB--HHHHHHHHT-EE---SEEEEEEE-SSSTT-----

Radius of gyration: 12.67 Å; chains: 1; bounding box: 34×29×30 Å

Foldseek 3Di:
DEEEDDDPCPQVVVRCVVQVVVVHDYYYLVPDQQEAEDAEEYHYEAEDDPLHGDPSVVVSVVRHDYDHHNYYYYHYDYDPDPPDHDDD

pLDDT: mean 83.56, std 13.23, range [35.69, 96.69]